Protein AF-A0A7V6GKV4-F1 (afdb_monomer_lite)

pLDDT: mean 87.66, std 9.59, range [34.72, 95.38]

Structure (mmCIF, N/CA/C/O backbone):
data_AF-A0A7V6GKV4-F1
#
_entry.id   AF-A0A7V6GKV4-F1
#
loop_
_atom_site.group_PDB
_atom_site.id
_atom_site.type_symbol
_atom_site.label_atom_id
_atom_site.label_alt_id
_atom_site.label_comp_id
_atom_site.label_asym_id
_atom_site.label_entity_id
_atom_site.label_seq_id
_atom_site.pdbx_PDB_ins_code
_atom_site.Cartn_x
_atom_site.Cartn_y
_atom_site.Cartn_z
_atom_site.occupancy
_atom_site.B_iso_or_equiv
_atom_site.auth_seq_id
_atom_site.auth_comp_id
_atom_site.auth_asym_id
_atom_site.auth_atom_id
_atom_site.pdbx_PDB_model_num
ATOM 1 N N . MET A 1 1 ? 18.211 -7.861 6.402 1.00 34.72 1 MET A N 1
ATOM 2 C CA . MET A 1 1 ? 17.796 -7.816 7.825 1.00 34.72 1 MET A CA 1
ATOM 3 C C . MET A 1 1 ? 16.286 -7.606 7.872 1.00 34.72 1 MET A C 1
ATOM 5 O O . MET A 1 1 ? 15.833 -6.518 7.537 1.00 34.72 1 MET A O 1
ATOM 9 N N . LYS A 1 2 ? 15.493 -8.647 8.175 1.00 40.09 2 LYS A N 1
ATOM 10 C CA . LYS A 1 2 ? 14.032 -8.522 8.335 1.00 40.09 2 LYS A CA 1
ATOM 11 C C . LYS A 1 2 ? 13.781 -7.615 9.540 1.00 40.09 2 LYS A C 1
ATOM 13 O O . LYS A 1 2 ? 14.078 -7.995 10.668 1.00 40.09 2 LYS A O 1
ATOM 18 N N . ASN A 1 3 ? 13.332 -6.390 9.287 1.00 41.97 3 ASN A N 1
ATOM 19 C CA . ASN A 1 3 ? 13.066 -5.401 10.321 1.00 41.97 3 ASN A CA 1
ATOM 20 C C . ASN A 1 3 ? 11.820 -5.871 11.088 1.00 41.97 3 ASN A C 1
ATOM 22 O O . ASN A 1 3 ? 10.698 -5.576 10.691 1.00 41.97 3 ASN A O 1
ATOM 26 N N . ASN A 1 4 ? 12.019 -6.681 12.132 1.00 47.94 4 ASN A N 1
ATOM 27 C CA . ASN A 1 4 ? 10.961 -7.288 12.940 1.00 47.94 4 ASN A CA 1
ATOM 28 C C . ASN A 1 4 ? 10.335 -6.237 13.877 1.00 47.94 4 ASN A C 1
ATOM 30 O O . ASN A 1 4 ? 10.369 -6.354 15.102 1.00 47.94 4 ASN A O 1
ATOM 34 N N . LYS A 1 5 ? 9.823 -5.142 13.301 1.00 61.81 5 LYS A N 1
ATOM 35 C CA . LYS A 1 5 ? 8.949 -4.216 14.016 1.00 61.81 5 LYS A CA 1
ATOM 36 C C . LYS A 1 5 ? 7.669 -4.986 14.300 1.00 61.81 5 LYS A C 1
ATOM 38 O O . LYS A 1 5 ? 6.923 -5.280 13.376 1.00 61.81 5 LYS A O 1
ATOM 43 N N . LYS A 1 6 ? 7.428 -5.309 15.571 1.00 78.88 6 LYS A N 1
ATOM 44 C CA . LYS A 1 6 ? 6.153 -5.880 16.013 1.00 78.88 6 LYS A CA 1
ATOM 45 C C . LYS A 1 6 ? 5.031 -4.921 15.608 1.00 78.88 6 LYS A C 1
ATOM 47 O O . LYS A 1 6 ? 4.935 -3.820 16.150 1.00 78.88 6 LYS A O 1
ATOM 52 N N . ILE A 1 7 ? 4.238 -5.316 14.618 1.00 86.25 7 ILE A N 1
ATOM 53 C CA . ILE A 1 7 ? 3.032 -4.596 14.215 1.00 86.25 7 ILE A CA 1
ATOM 54 C C . ILE A 1 7 ? 1.931 -4.971 15.209 1.00 86.25 7 ILE A C 1
ATOM 56 O O . ILE A 1 7 ? 1.803 -6.132 15.598 1.00 86.25 7 ILE A O 1
ATOM 60 N N . LEU A 1 8 ? 1.182 -3.972 15.676 1.00 90.50 8 LEU A N 1
ATOM 61 C CA . LEU A 1 8 ? 0.040 -4.194 16.558 1.00 90.50 8 LEU A CA 1
ATOM 62 C C . LEU A 1 8 ? -1.039 -4.970 15.781 1.00 90.50 8 LEU A C 1
ATOM 64 O O . LEU A 1 8 ? -1.365 -4.540 14.675 1.00 90.50 8 LEU A O 1
ATOM 68 N N . PRO A 1 9 ? -1.618 -6.058 16.321 1.00 92.44 9 PRO A N 1
ATOM 69 C CA . PRO A 1 9 ? -2.708 -6.75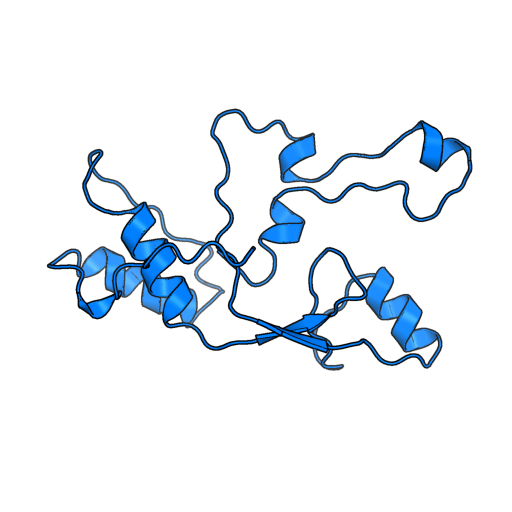4 15.649 1.00 92.44 9 PRO A CA 1
ATOM 70 C C . PRO A 1 9 ? -3.897 -5.819 15.415 1.00 92.44 9 PRO A C 1
ATOM 72 O O . PRO A 1 9 ? -4.266 -5.038 16.293 1.00 92.44 9 PRO A O 1
ATOM 75 N N . PHE A 1 10 ? -4.526 -5.918 14.244 1.00 93.25 10 PHE A N 1
ATOM 76 C CA . PHE A 1 10 ? -5.648 -5.053 13.864 1.00 93.25 10 PHE A CA 1
ATOM 77 C C . PHE A 1 10 ? -6.830 -5.165 14.837 1.00 93.25 10 PHE A C 1
ATOM 79 O O . PHE A 1 10 ? -7.439 -4.164 15.210 1.00 93.25 10 PHE A O 1
ATOM 86 N N . THR A 1 11 ? -7.092 -6.378 15.327 1.00 92.00 11 THR A N 1
ATOM 87 C CA . THR A 1 11 ? -8.129 -6.667 16.327 1.00 92.00 11 THR A CA 1
ATOM 88 C C . THR A 1 11 ? -7.824 -6.085 17.708 1.00 92.00 11 THR A C 1
ATOM 90 O O . THR A 1 11 ? -8.742 -5.885 18.495 1.00 92.00 11 THR A O 1
ATOM 93 N N . SER A 1 12 ? -6.560 -5.770 18.012 1.00 93.00 12 SER A N 1
ATOM 94 C CA . SER A 1 12 ? -6.161 -5.142 19.280 1.00 93.00 12 SER A CA 1
ATOM 95 C C . SER A 1 12 ? -6.356 -3.623 19.294 1.00 93.00 12 SER A C 1
ATOM 97 O O . SER A 1 12 ? -6.134 -2.987 20.324 1.00 93.00 12 SER A O 1
ATOM 99 N N . ILE A 1 13 ? -6.752 -3.013 18.173 1.00 92.62 13 ILE A N 1
ATOM 100 C CA . ILE A 1 13 ? -7.048 -1.581 18.109 1.00 92.62 13 ILE A CA 1
ATOM 101 C C . ILE A 1 13 ? -8.405 -1.341 18.768 1.00 92.62 13 ILE A C 1
ATOM 103 O O . ILE A 1 13 ? -9.435 -1.818 18.297 1.00 92.62 13 ILE A O 1
ATOM 107 N N . ILE A 1 14 ? -8.407 -0.595 19.869 1.00 93.31 14 ILE A N 1
ATOM 108 C CA . ILE A 1 14 ? -9.624 -0.289 20.624 1.00 93.31 14 ILE A CA 1
ATOM 109 C C . ILE A 1 14 ? -10.381 0.857 19.938 1.00 93.31 14 ILE A C 1
ATOM 111 O O . ILE A 1 14 ? -9.798 1.902 19.631 1.00 93.31 14 ILE A O 1
ATOM 115 N N . GLY A 1 15 ? -11.685 0.666 19.722 1.00 92.88 15 GLY A N 1
ATOM 116 C CA . GLY A 1 15 ? -12.558 1.626 19.046 1.00 92.88 15 GLY A CA 1
ATOM 117 C C . GLY A 1 15 ? -12.218 1.807 17.563 1.00 92.88 15 GLY A C 1
ATOM 118 O O . GLY A 1 15 ? -11.690 0.907 16.917 1.00 92.88 15 GLY A O 1
ATOM 119 N N . GLN A 1 16 ? -12.492 3.002 17.027 1.00 93.38 16 GLN A N 1
ATOM 120 C CA . GLN A 1 16 ? -12.285 3.341 15.608 1.00 93.38 16 GLN A CA 1
ATOM 121 C C . GLN A 1 16 ? -13.068 2.437 14.640 1.00 93.38 16 GLN A C 1
ATOM 123 O O . GLN A 1 16 ? -12.582 2.126 13.556 1.00 93.38 16 GLN A O 1
ATOM 128 N N . GLU A 1 17 ? -14.286 2.039 15.014 1.00 95.12 17 GLU A N 1
ATOM 129 C CA . GLU A 1 17 ? -15.096 1.086 14.240 1.00 95.12 17 GLU A CA 1
ATOM 130 C C . GLU A 1 17 ? -15.311 1.541 12.791 1.00 95.12 17 GLU A C 1
ATOM 132 O O . GLU A 1 17 ? -15.033 0.779 11.872 1.00 95.12 17 GLU A O 1
ATOM 137 N N . LEU A 1 18 ? -15.631 2.823 12.573 1.00 95.19 18 LEU A N 1
ATOM 138 C CA . LEU A 1 18 ? -15.773 3.386 11.225 1.00 95.19 18 LEU A CA 1
ATOM 139 C C . LEU A 1 18 ? -14.479 3.295 10.395 1.00 95.19 18 LEU A C 1
ATOM 141 O O . LEU A 1 18 ? -14.526 3.047 9.195 1.00 95.19 18 LEU A O 1
ATOM 145 N N . LEU A 1 19 ? -13.311 3.495 11.020 1.00 94.94 19 LEU A N 1
ATOM 146 C CA . LEU A 1 19 ? -12.030 3.358 10.321 1.00 94.94 19 LEU A CA 1
ATOM 147 C C . LEU A 1 19 ? -11.778 1.899 9.945 1.00 94.94 19 LEU A C 1
ATOM 149 O O . LEU A 1 19 ? -11.363 1.626 8.823 1.00 94.94 19 LEU A O 1
ATOM 153 N N . LYS A 1 20 ? -11.998 0.973 10.884 1.00 94.94 20 LYS A N 1
ATOM 154 C CA . LYS A 1 20 ? -11.789 -0.455 10.639 1.00 94.94 20 LYS A CA 1
ATOM 155 C C . LYS A 1 20 ? -12.694 -0.952 9.519 1.00 94.94 20 LYS A C 1
ATOM 157 O O . LYS A 1 20 ? -12.215 -1.636 8.624 1.00 94.94 20 LYS A O 1
ATOM 162 N N . GLU A 1 21 ? -13.966 -0.572 9.557 1.00 94.94 21 GLU A N 1
ATOM 163 C CA . GLU A 1 21 ? -14.950 -0.919 8.539 1.00 94.94 21 GLU A CA 1
ATOM 164 C C . GLU A 1 21 ? -14.552 -0.364 7.169 1.00 94.94 21 GLU A C 1
ATOM 166 O O . GLU A 1 21 ? -14.461 -1.127 6.215 1.00 94.94 21 GLU A O 1
ATOM 171 N N . ALA A 1 22 ? -14.214 0.927 7.074 1.00 94.94 22 ALA A N 1
ATOM 172 C CA . ALA A 1 22 ? -13.788 1.534 5.811 1.00 94.94 22 ALA A CA 1
ATOM 173 C C . ALA A 1 22 ? -12.552 0.843 5.210 1.00 94.94 22 ALA A C 1
ATOM 175 O O . ALA A 1 22 ? -12.482 0.625 4.002 1.00 94.94 22 ALA A O 1
ATOM 176 N N . LEU A 1 23 ? -11.590 0.475 6.059 1.00 93.62 23 LEU A N 1
ATOM 177 C CA . LEU A 1 23 ? -10.392 -0.259 5.665 1.00 93.62 23 LEU A CA 1
ATOM 178 C C . LEU A 1 23 ? -10.725 -1.673 5.155 1.00 93.62 23 LEU A C 1
ATOM 180 O O . LEU A 1 23 ? -10.253 -2.060 4.088 1.00 93.62 23 LEU A O 1
ATOM 184 N N . ILE A 1 24 ? -11.585 -2.416 5.859 1.00 93.12 24 ILE A N 1
ATOM 185 C CA . ILE A 1 24 ? -12.040 -3.748 5.427 1.00 93.12 24 ILE A CA 1
ATOM 186 C C . ILE A 1 24 ? -12.807 -3.660 4.103 1.00 93.12 24 ILE A C 1
ATOM 188 O O . ILE A 1 24 ? -12.550 -4.447 3.198 1.00 93.12 24 ILE A O 1
ATOM 192 N N . LEU A 1 25 ? -13.717 -2.694 3.962 1.00 93.62 25 LEU A N 1
ATOM 193 C CA . LEU A 1 25 ? -14.491 -2.506 2.736 1.00 93.62 25 LEU A CA 1
ATOM 194 C C . LEU A 1 25 ? -13.583 -2.225 1.536 1.00 93.62 25 LEU A C 1
ATOM 196 O O . LEU A 1 25 ? -13.761 -2.842 0.492 1.00 93.62 25 LEU A O 1
ATOM 200 N N . ASN A 1 26 ? -12.584 -1.354 1.696 1.00 91.94 26 ASN A N 1
ATOM 201 C CA . ASN A 1 26 ? -11.604 -1.062 0.649 1.00 91.94 26 ASN A CA 1
ATOM 202 C C . ASN A 1 26 ? -10.719 -2.277 0.306 1.00 91.94 26 ASN A C 1
ATOM 204 O O . ASN A 1 26 ? -10.341 -2.451 -0.848 1.00 91.94 26 ASN A O 1
ATOM 208 N N . ALA A 1 27 ? -10.431 -3.146 1.279 1.00 89.50 27 ALA A N 1
ATOM 209 C CA . ALA A 1 27 ? -9.715 -4.394 1.026 1.00 89.50 27 ALA A CA 1
ATOM 210 C C . ALA A 1 27 ? -10.555 -5.424 0.246 1.00 89.50 27 ALA A C 1
ATOM 212 O O . ALA A 1 27 ? -10.000 -6.197 -0.529 1.00 89.50 27 ALA A O 1
ATOM 213 N N . VAL A 1 28 ? -11.878 -5.440 0.447 1.00 90.94 28 VAL A N 1
ATOM 214 C CA . VAL A 1 28 ? -12.809 -6.355 -0.241 1.00 90.94 28 VAL A CA 1
ATOM 215 C C . VAL A 1 28 ? -13.185 -5.845 -1.630 1.00 90.94 28 VAL A C 1
ATOM 217 O O . VAL A 1 28 ? -13.287 -6.634 -2.566 1.00 90.94 28 VAL A O 1
ATOM 220 N N . ASN A 1 29 ? -13.409 -4.539 -1.772 1.00 89.94 29 ASN A N 1
ATOM 221 C CA . ASN A 1 29 ? -13.819 -3.919 -3.022 1.00 89.94 29 ASN A CA 1
ATOM 222 C C . ASN A 1 29 ? -12.845 -2.798 -3.408 1.00 89.94 29 ASN A C 1
ATOM 224 O O . ASN A 1 29 ? -12.910 -1.692 -2.868 1.00 89.94 29 ASN A O 1
ATOM 228 N N . GLN A 1 30 ? -11.981 -3.084 -4.385 1.00 82.38 30 GLN A N 1
ATOM 229 C CA . GLN A 1 30 ? -10.984 -2.132 -4.876 1.00 82.38 30 GLN A CA 1
ATOM 230 C C . GLN A 1 30 ? -11.573 -1.007 -5.745 1.00 82.38 30 GLN A C 1
ATOM 232 O O . GLN A 1 30 ? -10.900 0.004 -5.940 1.00 82.38 30 GLN A O 1
ATOM 237 N N . ASP A 1 31 ? -12.835 -1.109 -6.185 1.00 88.44 31 ASP A N 1
ATOM 238 C CA . ASP A 1 31 ? -13.531 -0.008 -6.871 1.00 88.44 31 ASP A CA 1
ATOM 239 C C . ASP A 1 31 ? -13.836 1.155 -5.911 1.00 88.44 31 ASP A C 1
ATOM 241 O O . ASP A 1 31 ? -14.066 2.292 -6.333 1.00 88.44 31 ASP A O 1
ATOM 245 N N . LEU A 1 32 ? -13.799 0.902 -4.596 1.00 86.75 32 LEU A N 1
ATOM 246 C CA . LEU A 1 32 ? -13.823 1.938 -3.570 1.00 86.75 32 LEU A CA 1
ATOM 247 C C . LEU A 1 32 ? -12.462 2.648 -3.561 1.00 86.75 32 LEU A C 1
ATOM 249 O O . LEU A 1 32 ? -11.632 2.373 -2.707 1.00 86.75 32 LEU A O 1
ATOM 253 N N . MET A 1 33 ? -12.237 3.553 -4.515 1.00 79.12 33 MET A N 1
ATOM 254 C CA . MET A 1 33 ? -10.961 4.201 -4.885 1.00 79.12 33 MET A CA 1
ATOM 255 C C . MET A 1 33 ? -10.014 4.650 -3.746 1.00 79.12 33 MET A C 1
ATOM 257 O O . MET A 1 33 ? -8.822 4.829 -3.986 1.00 79.12 33 MET A O 1
ATOM 261 N N . GLY A 1 34 ? -10.497 4.880 -2.521 1.00 90.00 34 GLY A N 1
ATOM 262 C CA . GLY A 1 34 ? -9.636 5.146 -1.369 1.00 90.00 34 GLY A CA 1
ATOM 263 C C . GLY A 1 34 ? -10.386 5.572 -0.108 1.00 90.00 34 GLY A C 1
ATOM 264 O O . GLY A 1 34 ? -11.587 5.836 -0.126 1.00 90.00 34 GLY A O 1
ATOM 265 N N . VAL A 1 35 ? -9.651 5.672 1.004 1.00 93.25 35 VAL A N 1
ATOM 266 C CA . VAL A 1 35 ? -10.188 6.054 2.320 1.00 93.25 35 VAL A CA 1
ATOM 267 C C . VAL A 1 35 ? -9.490 7.313 2.833 1.00 93.25 35 VAL A C 1
ATOM 269 O O . VAL A 1 35 ? -8.272 7.341 3.008 1.00 93.25 35 VAL A O 1
ATOM 272 N N . ILE A 1 36 ? -10.266 8.355 3.146 1.00 93.94 36 ILE A N 1
ATOM 273 C CA . ILE A 1 36 ? -9.751 9.584 3.767 1.00 93.94 36 ILE A CA 1
ATOM 274 C C . ILE A 1 36 ? -9.919 9.498 5.284 1.00 93.94 36 ILE A C 1
ATOM 276 O O . ILE A 1 36 ? -11.031 9.520 5.808 1.00 93.94 36 ILE A O 1
ATOM 280 N N . ILE A 1 37 ? -8.798 9.462 6.010 1.00 94.06 37 ILE A N 1
ATOM 281 C CA . ILE A 1 37 ? -8.795 9.308 7.470 1.00 94.06 37 ILE A CA 1
ATOM 282 C C . ILE A 1 37 ? -8.468 10.639 8.161 1.00 94.06 37 ILE A C 1
ATOM 284 O O . ILE A 1 37 ? -7.304 11.030 8.319 1.00 94.06 37 ILE A O 1
ATOM 288 N N . LYS A 1 38 ? -9.500 11.326 8.660 1.00 93.19 38 LYS A N 1
ATOM 289 C CA . LYS A 1 38 ? -9.351 12.544 9.473 1.00 93.19 38 LYS A CA 1
ATOM 290 C C . LYS A 1 38 ? -9.196 12.200 10.958 1.00 93.19 38 LYS A C 1
ATOM 292 O O . LYS A 1 38 ? -9.844 11.303 11.474 1.00 93.19 38 LYS A O 1
ATOM 297 N N . GLY A 1 39 ? -8.332 12.929 11.667 1.00 90.25 39 GLY A N 1
ATOM 298 C CA . GLY A 1 39 ? -8.164 12.773 13.118 1.00 90.25 39 GLY A CA 1
ATOM 299 C C . GLY A 1 39 ? -6.936 13.500 13.657 1.00 90.25 39 GLY A C 1
ATOM 300 O O . GLY A 1 39 ? -6.086 13.933 12.878 1.00 90.25 39 GLY A O 1
ATOM 301 N N . GLN A 1 40 ? -6.812 13.606 14.977 1.00 92.44 40 GLN A N 1
ATOM 302 C CA . GLN A 1 40 ? -5.651 14.234 15.617 1.00 92.44 40 GLN A CA 1
ATOM 303 C C . GLN A 1 40 ? -4.394 13.354 15.513 1.00 92.44 40 GLN A C 1
ATOM 305 O O . GLN A 1 40 ? -4.472 12.152 15.235 1.00 92.44 40 GLN A O 1
ATOM 310 N N . ARG A 1 41 ? -3.212 13.938 15.729 1.00 90.56 41 ARG A N 1
ATOM 311 C CA . ARG A 1 41 ? -1.968 13.162 15.851 1.00 90.56 41 ARG A CA 1
ATOM 312 C C . ARG A 1 41 ? -2.073 12.228 17.063 1.00 90.56 41 ARG A C 1
ATOM 314 O O . ARG A 1 41 ? -2.650 12.595 18.074 1.00 90.56 41 ARG A O 1
ATOM 321 N N . GLY A 1 42 ? -1.529 11.017 16.950 1.00 88.75 42 GLY A N 1
ATOM 322 C CA . GLY A 1 42 ? -1.554 10.030 18.040 1.00 88.75 42 GLY A CA 1
ATOM 323 C C . GLY A 1 42 ? -2.793 9.128 18.077 1.00 88.75 42 GLY A C 1
ATOM 324 O O . GLY A 1 42 ? -2.823 8.188 18.855 1.00 88.75 42 GLY A O 1
ATOM 325 N N . THR A 1 43 ? -3.765 9.312 17.180 1.00 89.94 43 THR A N 1
ATOM 326 C CA . THR A 1 43 ? -4.981 8.470 17.083 1.00 89.94 43 THR A CA 1
ATOM 327 C C . THR A 1 43 ? -4.762 7.117 16.386 1.00 89.94 43 THR A C 1
ATOM 329 O O . THR A 1 43 ? -5.705 6.496 15.921 1.00 89.94 43 THR A O 1
ATOM 332 N N . ALA A 1 44 ? -3.519 6.645 16.266 1.00 91.19 44 ALA A N 1
ATOM 333 C CA . ALA A 1 44 ? -3.177 5.355 15.651 1.00 91.19 44 ALA A CA 1
ATOM 334 C C . ALA A 1 44 ? -3.622 5.138 14.179 1.00 91.19 44 ALA A C 1
ATOM 336 O O . ALA A 1 44 ? -3.537 4.020 13.686 1.00 91.19 44 ALA A O 1
ATOM 337 N N . LYS A 1 45 ? -3.978 6.189 13.422 1.00 93.31 45 LYS A N 1
ATOM 338 C CA . LYS A 1 45 ? -4.404 6.096 12.002 1.00 93.31 45 LYS A CA 1
ATOM 339 C C . LYS A 1 45 ? -3.464 5.264 11.118 1.00 93.31 45 LYS A C 1
ATOM 341 O O . LYS A 1 45 ? -3.867 4.266 10.536 1.00 93.31 45 LYS A O 1
ATOM 346 N N . SER A 1 46 ? -2.178 5.618 11.069 1.00 91.75 46 SER A N 1
ATOM 347 C CA . SER A 1 46 ? -1.188 4.862 10.281 1.00 91.75 46 SER A CA 1
ATOM 348 C C . SER A 1 46 ? -0.840 3.499 10.891 1.00 91.75 46 SER A C 1
ATOM 350 O O . SER A 1 46 ? -0.267 2.657 10.206 1.00 91.75 46 SER A O 1
ATOM 352 N N . VAL A 1 47 ? -1.135 3.285 12.178 1.00 93.06 47 VAL A N 1
ATOM 353 C CA . VAL A 1 47 ? -0.967 1.978 12.827 1.00 93.06 47 VAL A CA 1
ATOM 354 C C . VAL A 1 47 ? -2.077 1.038 12.366 1.00 93.06 47 VAL A C 1
ATOM 356 O O . VAL A 1 47 ? -1.764 -0.087 12.005 1.00 93.06 47 VAL A O 1
ATOM 359 N N . ALA A 1 48 ? -3.325 1.513 12.282 1.00 94.06 48 ALA A N 1
ATOM 360 C CA . ALA A 1 48 ? -4.459 0.739 11.777 1.00 94.06 48 ALA A CA 1
ATOM 361 C C . ALA A 1 48 ? -4.246 0.252 10.341 1.00 94.06 48 ALA A C 1
ATOM 363 O O . ALA A 1 48 ? -4.430 -0.929 10.070 1.00 94.06 48 ALA A O 1
ATOM 364 N N . VAL A 1 49 ? -3.761 1.125 9.452 1.00 93.56 49 VAL A N 1
ATOM 365 C CA . VAL A 1 49 ? -3.441 0.753 8.063 1.00 93.56 49 VAL A CA 1
ATOM 366 C C . VAL A 1 49 ? -2.379 -0.353 8.006 1.00 93.56 49 VAL A C 1
ATOM 368 O O . VAL A 1 49 ? -2.559 -1.362 7.333 1.00 93.56 49 VAL A O 1
ATOM 371 N N . ARG A 1 50 ? -1.282 -0.207 8.764 1.00 92.56 50 ARG A N 1
ATOM 372 C CA . ARG A 1 50 ? -0.216 -1.226 8.814 1.00 92.56 50 ARG A CA 1
ATOM 373 C C . ARG A 1 50 ? -0.681 -2.533 9.450 1.00 92.56 50 ARG A C 1
ATOM 375 O O . ARG A 1 50 ? -0.249 -3.594 9.027 1.00 92.56 50 ARG A O 1
ATOM 382 N N . ALA A 1 51 ? -1.551 -2.453 10.450 1.00 93.25 51 ALA A N 1
ATOM 383 C CA . ALA A 1 51 ? -2.137 -3.615 11.097 1.00 93.25 51 ALA A CA 1
ATOM 384 C C . ALA A 1 51 ? -3.088 -4.374 10.160 1.00 93.25 51 ALA A C 1
ATOM 386 O O . ALA A 1 51 ? -3.075 -5.600 10.158 1.00 93.25 51 ALA A O 1
ATOM 387 N N . MET A 1 52 ? -3.872 -3.664 9.338 1.00 91.56 52 MET A N 1
ATOM 388 C CA . MET A 1 52 ? -4.717 -4.288 8.315 1.00 91.56 52 MET A CA 1
ATOM 389 C C . MET A 1 52 ? -3.869 -5.026 7.278 1.00 91.56 52 MET A C 1
ATOM 391 O O . MET A 1 52 ? -4.193 -6.153 6.920 1.00 91.56 52 MET A O 1
ATOM 395 N N . ALA A 1 53 ? -2.761 -4.427 6.836 1.00 91.25 53 ALA A N 1
ATOM 396 C CA . ALA A 1 53 ? -1.869 -5.054 5.863 1.00 91.25 53 ALA A CA 1
ATOM 397 C C . ALA A 1 53 ? -1.326 -6.414 6.331 1.00 91.25 53 ALA A C 1
ATOM 399 O O . ALA A 1 53 ? -1.085 -7.299 5.517 1.00 91.25 53 ALA A O 1
ATOM 400 N N . GLU A 1 54 ? -1.172 -6.603 7.644 1.00 90.00 54 GLU A N 1
ATOM 401 C CA . GLU A 1 54 ? -0.746 -7.877 8.225 1.00 90.00 54 GLU A CA 1
ATOM 402 C C . GLU A 1 54 ? -1.836 -8.956 8.227 1.00 90.00 54 GLU A C 1
ATOM 404 O O . GLU A 1 54 ? -1.486 -10.136 8.310 1.00 90.00 54 GLU A O 1
ATOM 409 N N . LEU A 1 55 ? -3.118 -8.574 8.153 1.00 89.31 55 LEU A N 1
ATOM 410 C CA . LEU A 1 55 ? -4.244 -9.507 8.040 1.00 89.31 55 LEU A CA 1
ATOM 411 C C . LEU A 1 55 ? -4.414 -10.057 6.625 1.00 89.31 55 LEU A C 1
ATOM 413 O O . LEU A 1 55 ? -4.994 -11.128 6.460 1.00 89.31 55 LEU A O 1
ATOM 417 N N . LEU A 1 56 ? -3.959 -9.310 5.620 1.00 89.88 56 LEU A N 1
ATOM 418 C CA . LEU A 1 56 ? -4.096 -9.710 4.229 1.00 89.88 56 LEU A CA 1
ATOM 419 C C . LEU A 1 56 ? -3.193 -10.914 3.918 1.00 89.88 56 LEU A C 1
ATOM 421 O O . LEU A 1 56 ? -2.115 -11.051 4.515 1.00 89.88 56 LEU A O 1
ATOM 425 N N . PRO A 1 57 ? -3.642 -11.811 3.022 1.00 90.19 57 PRO A N 1
ATOM 426 C CA . PRO A 1 57 ? -2.888 -13.000 2.667 1.00 90.19 57 PRO A CA 1
ATOM 427 C C . PRO A 1 57 ? -1.556 -12.638 2.003 1.00 90.19 57 PRO A C 1
ATOM 429 O O . PRO A 1 57 ? -1.339 -11.528 1.511 1.00 90.19 57 PRO A O 1
ATOM 432 N N . GLU A 1 58 ? -0.640 -13.602 2.005 1.00 91.44 58 GLU A N 1
ATOM 433 C CA . GLU A 1 58 ? 0.530 -13.514 1.141 1.00 91.44 58 GLU A CA 1
ATOM 434 C C . GLU A 1 58 ? 0.100 -13.734 -0.306 1.00 91.44 58 GLU A C 1
ATOM 436 O O . GLU A 1 58 ? -0.632 -14.677 -0.606 1.00 91.44 58 GLU A O 1
ATOM 441 N N . GLU A 1 59 ? 0.588 -12.870 -1.186 1.00 89.69 59 GLU A N 1
ATOM 442 C CA . GLU A 1 59 ? 0.306 -12.898 -2.617 1.00 89.69 59 GLU A CA 1
ATOM 443 C C . GLU A 1 59 ? 1.574 -13.291 -3.378 1.00 89.69 59 GLU A C 1
ATOM 445 O O . GLU A 1 59 ? 2.697 -13.101 -2.892 1.00 89.69 59 GLU A O 1
ATOM 450 N N . ASP A 1 60 ? 1.396 -13.820 -4.585 1.00 91.25 60 ASP A N 1
ATOM 451 C CA . ASP A 1 60 ? 2.495 -14.100 -5.502 1.00 91.25 60 ASP A CA 1
ATOM 452 C C . ASP A 1 60 ? 2.902 -12.822 -6.253 1.00 91.25 60 ASP A C 1
ATOM 454 O O . ASP A 1 60 ? 2.078 -12.129 -6.864 1.00 91.25 60 ASP A O 1
ATOM 458 N N . PHE A 1 61 ? 4.197 -12.506 -6.211 1.00 91.31 61 PHE A N 1
ATOM 459 C CA . PHE A 1 61 ? 4.795 -11.371 -6.913 1.00 91.31 61 PHE A CA 1
ATOM 460 C C . PHE A 1 61 ? 5.918 -11.846 -7.832 1.00 91.31 61 PHE A C 1
ATOM 462 O O . PHE A 1 61 ? 6.773 -12.631 -7.424 1.00 91.31 61 PHE A O 1
ATOM 469 N N . SER A 1 62 ? 5.961 -11.313 -9.052 1.00 90.88 62 SER A N 1
ATOM 470 C CA . SER A 1 62 ? 7.084 -11.513 -9.968 1.00 90.88 62 SER A CA 1
ATOM 471 C C . SER A 1 62 ? 8.343 -10.800 -9.459 1.00 90.88 62 SER A C 1
ATOM 473 O O . SER A 1 62 ? 8.304 -9.610 -9.131 1.00 90.88 62 SER A O 1
ATOM 475 N N . ILE A 1 63 ? 9.465 -11.522 -9.408 1.00 88.88 63 ILE A N 1
ATOM 476 C CA . ILE A 1 63 ? 10.796 -10.978 -9.072 1.00 88.88 63 ILE A CA 1
ATOM 477 C C . ILE A 1 63 ? 11.423 -10.289 -10.296 1.00 88.88 63 ILE A C 1
ATOM 479 O O . ILE A 1 63 ? 12.310 -9.450 -10.162 1.00 88.88 63 ILE A O 1
ATOM 483 N N . ASP A 1 64 ? 10.941 -10.625 -11.491 1.00 87.38 64 ASP A N 1
ATOM 484 C CA . ASP A 1 64 ? 11.520 -10.193 -12.763 1.00 87.38 64 ASP A CA 1
ATOM 485 C C . ASP A 1 64 ? 11.046 -8.790 -13.191 1.00 87.38 64 ASP A C 1
ATOM 487 O O . ASP A 1 64 ? 11.473 -8.280 -14.222 1.00 87.38 64 ASP A O 1
ATOM 491 N N . CYS A 1 65 ? 10.186 -8.135 -12.400 1.00 88.38 65 CYS A N 1
ATOM 492 C CA . CYS A 1 65 ? 9.737 -6.768 -12.659 1.00 88.38 65 CYS A CA 1
ATOM 493 C C . CYS A 1 65 ? 9.759 -5.897 -11.390 1.00 88.38 65 CYS A C 1
ATOM 495 O O . CYS A 1 65 ? 9.485 -6.376 -10.285 1.00 88.38 65 CYS A O 1
ATOM 497 N N . PRO A 1 66 ? 10.009 -4.583 -11.522 1.00 87.44 66 PRO A N 1
ATOM 498 C CA . PRO A 1 66 ? 10.062 -3.681 -10.373 1.00 87.44 66 PRO A CA 1
ATOM 499 C C . PRO A 1 66 ? 8.694 -3.448 -9.713 1.00 87.44 66 PRO A C 1
ATOM 501 O O . PRO A 1 66 ? 8.634 -3.083 -8.538 1.00 87.44 66 PRO A O 1
ATOM 504 N N . TYR A 1 67 ? 7.605 -3.667 -10.453 1.00 89.69 67 TYR A N 1
ATOM 505 C CA . TYR A 1 67 ? 6.229 -3.445 -10.000 1.00 89.69 67 TYR A CA 1
ATOM 506 C C . TYR A 1 67 ? 5.670 -4.610 -9.175 1.00 89.69 67 TYR A C 1
ATOM 508 O O . TYR A 1 67 ? 4.652 -4.455 -8.507 1.00 89.69 67 TYR A O 1
ATOM 516 N N . GLY A 1 68 ? 6.289 -5.795 -9.242 1.00 88.81 68 GLY A N 1
ATOM 517 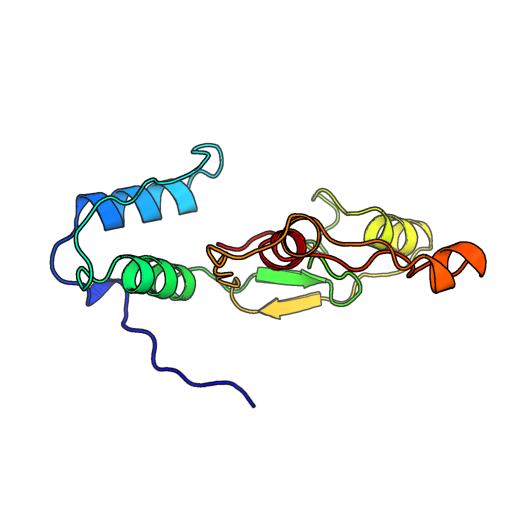C CA . GLY A 1 68 ? 5.745 -7.008 -8.633 1.00 88.81 68 GLY A CA 1
ATOM 518 C C . GLY A 1 68 ? 4.377 -7.408 -9.202 1.00 88.81 68 GLY A C 1
ATOM 519 O O . GLY A 1 68 ? 3.424 -7.601 -8.451 1.00 88.81 68 GLY A O 1
ATOM 520 N N . CYS A 1 69 ? 4.250 -7.509 -10.527 1.00 89.94 69 CYS A N 1
ATOM 521 C CA . CYS A 1 69 ? 3.041 -8.042 -11.164 1.00 89.94 69 CYS A CA 1
ATOM 522 C C . CYS A 1 69 ? 2.717 -9.458 -10.656 1.00 89.94 69 CYS A C 1
ATOM 524 O O . CYS A 1 69 ? 3.622 -10.188 -10.237 1.00 89.94 69 CYS A O 1
ATOM 526 N N . ASN A 1 70 ? 1.440 -9.847 -10.710 1.00 89.25 70 ASN A N 1
ATOM 527 C CA . ASN A 1 70 ? 1.062 -11.241 -10.485 1.00 89.25 70 ASN A CA 1
ATOM 528 C C . ASN A 1 70 ? 1.681 -12.101 -11.605 1.00 89.25 70 ASN A C 1
ATOM 530 O O . ASN A 1 70 ? 1.554 -11.717 -12.764 1.00 89.25 70 ASN A O 1
ATOM 534 N N . PRO A 1 71 ? 2.378 -13.205 -11.294 1.00 85.81 71 PRO A N 1
ATOM 535 C CA . PRO A 1 71 ? 2.881 -14.141 -12.301 1.00 85.81 71 PRO A CA 1
ATOM 536 C C . PRO A 1 71 ? 1.786 -14.987 -12.988 1.00 85.81 71 PRO A C 1
ATOM 538 O O . PRO A 1 71 ? 2.097 -15.741 -13.912 1.00 85.81 71 PRO A O 1
ATOM 541 N N . GLU A 1 72 ? 0.529 -14.920 -12.538 1.00 84.00 72 GLU A N 1
ATOM 542 C CA . GLU A 1 72 ? -0.605 -15.605 -13.165 1.00 84.00 72 GLU A CA 1
ATOM 543 C C . GLU A 1 72 ? -1.005 -14.982 -14.509 1.00 84.00 72 GLU A C 1
ATOM 545 O O . GLU A 1 72 ? -1.235 -13.780 -14.615 1.00 84.00 72 GLU A O 1
ATOM 550 N N . LYS A 1 73 ? -1.176 -15.832 -15.530 1.00 69.62 73 LYS A N 1
ATOM 551 C CA . LYS A 1 73 ? -1.412 -15.428 -16.929 1.00 69.62 73 LYS A CA 1
ATOM 552 C C . LYS A 1 73 ? -2.674 -14.592 -17.165 1.00 69.62 73 LYS A C 1
ATOM 554 O O . LYS A 1 73 ? -2.676 -13.792 -18.094 1.00 69.62 73 LYS A O 1
ATOM 559 N N . ASP A 1 74 ? -3.706 -14.759 -16.342 1.00 75.31 74 ASP A N 1
ATOM 560 C CA . ASP A 1 74 ? -5.014 -14.115 -16.539 1.00 75.31 74 ASP A CA 1
ATOM 561 C C . ASP A 1 74 ? -5.074 -12.677 -15.997 1.00 75.31 74 ASP A C 1
ATOM 563 O O . ASP A 1 74 ? -6.107 -12.013 -16.082 1.00 75.31 74 ASP A O 1
ATOM 567 N N . GLN A 1 75 ? -3.969 -12.176 -15.437 1.00 78.12 75 GLN A N 1
ATOM 568 C CA . GLN A 1 75 ? -3.884 -10.821 -14.906 1.00 78.12 75 GLN A CA 1
ATOM 569 C C . GLN A 1 75 ? -3.187 -9.853 -15.873 1.00 78.12 75 GLN A C 1
ATOM 571 O O . GLN A 1 75 ? -2.384 -10.260 -16.717 1.00 78.12 75 GLN A O 1
ATOM 576 N N . PRO A 1 76 ? -3.467 -8.542 -15.770 1.00 79.56 76 PRO A N 1
ATOM 577 C CA . PRO A 1 76 ? -2.730 -7.536 -16.522 1.00 79.56 76 PRO A CA 1
ATOM 578 C C . PRO A 1 76 ? -1.248 -7.527 -16.113 1.00 79.56 76 PRO A C 1
ATOM 580 O O . PRO A 1 76 ? -0.899 -7.361 -14.942 1.00 79.56 76 PRO A O 1
ATOM 583 N N . HIS A 1 77 ? -0.370 -7.676 -17.104 1.00 85.56 77 HIS A N 1
ATOM 584 C CA . HIS A 1 77 ? 1.083 -7.655 -16.945 1.00 85.56 77 HIS A CA 1
ATOM 585 C C . HIS A 1 77 ? 1.659 -6.338 -17.469 1.00 85.56 77 HIS A C 1
ATOM 587 O O . HIS A 1 77 ? 1.134 -5.759 -18.417 1.00 85.56 77 HIS A O 1
ATOM 593 N N . CYS A 1 78 ? 2.758 -5.868 -16.876 1.00 87.31 78 CYS A N 1
ATOM 594 C CA . CYS A 1 78 ? 3.525 -4.766 -17.454 1.00 87.31 78 CYS A CA 1
ATOM 595 C C . CYS A 1 78 ? 4.310 -5.230 -18.690 1.00 87.31 78 CYS A C 1
ATOM 597 O O . CYS A 1 78 ? 4.542 -6.427 -18.865 1.00 87.31 78 CYS A O 1
ATOM 599 N N . ASN A 1 79 ? 4.805 -4.276 -19.481 1.00 86.25 79 ASN A N 1
ATOM 600 C CA . ASN A 1 79 ? 5.573 -4.549 -20.701 1.00 86.25 79 ASN A CA 1
ATOM 601 C C . ASN A 1 79 ? 6.765 -5.495 -20.450 1.00 86.25 79 ASN A C 1
ATOM 603 O O . ASN A 1 79 ? 6.967 -6.431 -21.209 1.00 86.25 79 ASN A O 1
ATOM 607 N N . ILE A 1 80 ? 7.482 -5.334 -19.329 1.00 87.31 80 ILE A N 1
ATOM 608 C CA . ILE A 1 80 ? 8.622 -6.198 -18.954 1.00 87.31 80 ILE A CA 1
ATOM 609 C C . ILE A 1 80 ? 8.179 -7.658 -18.775 1.00 87.31 80 ILE A C 1
ATOM 611 O O . ILE A 1 80 ? 8.825 -8.586 -19.255 1.00 87.31 80 ILE A O 1
ATOM 615 N N . CYS A 1 81 ? 7.067 -7.879 -18.072 1.00 87.12 81 CYS A N 1
ATOM 616 C CA . CYS A 1 81 ? 6.542 -9.224 -17.860 1.00 87.12 81 CYS A CA 1
ATOM 617 C C . CYS A 1 81 ? 5.982 -9.825 -19.154 1.00 87.12 81 CYS A C 1
ATOM 619 O O . CYS A 1 81 ? 6.132 -11.025 -19.367 1.00 87.12 81 CYS A O 1
ATOM 621 N N . GLN A 1 82 ? 5.353 -9.006 -20.002 1.00 86.62 82 GLN A N 1
ATOM 622 C CA . GLN A 1 82 ? 4.843 -9.441 -21.303 1.00 86.62 82 GLN A CA 1
ATOM 623 C C . GLN A 1 82 ? 5.979 -9.893 -22.220 1.00 86.62 82 GLN A C 1
ATOM 625 O O . GLN A 1 82 ? 5.917 -11.006 -22.724 1.00 86.62 82 GLN A O 1
ATOM 630 N N . GLU A 1 83 ? 7.063 -9.122 -22.331 1.00 86.62 83 GLU A N 1
ATOM 631 C CA . GLU A 1 83 ? 8.236 -9.494 -23.134 1.00 86.62 83 GLU A CA 1
ATOM 632 C C . GLU A 1 83 ? 8.827 -10.854 -22.720 1.00 86.62 83 GLU A C 1
ATOM 634 O O . GLU A 1 83 ? 9.191 -11.671 -23.569 1.00 86.62 83 GLU A O 1
ATOM 639 N N . ILE A 1 84 ? 8.879 -11.141 -21.414 1.00 86.06 84 ILE A N 1
ATOM 640 C CA . ILE A 1 84 ? 9.366 -12.429 -20.897 1.00 86.06 84 ILE A CA 1
ATOM 641 C C . ILE A 1 84 ? 8.412 -13.575 -21.265 1.00 86.06 84 ILE A C 1
ATOM 643 O O . ILE A 1 84 ? 8.869 -14.658 -21.640 1.00 86.06 84 ILE A O 1
ATOM 647 N N . LEU A 1 85 ? 7.100 -13.358 -21.142 1.00 85.56 85 LEU A N 1
ATOM 648 C CA . LEU A 1 85 ? 6.081 -14.362 -21.457 1.00 85.56 85 LEU A CA 1
ATOM 649 C C . LEU A 1 85 ? 6.003 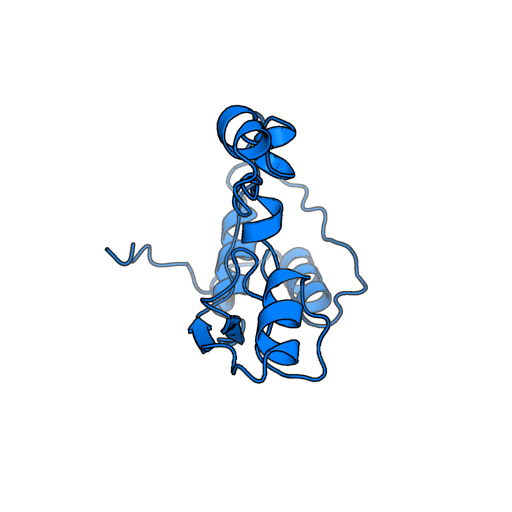-14.642 -22.966 1.00 85.56 85 LEU A C 1
ATOM 651 O O . LEU A 1 85 ? 5.915 -15.807 -23.359 1.00 85.56 85 LEU A O 1
ATOM 655 N N . ASP A 1 86 ? 6.101 -13.603 -23.795 1.00 84.56 86 ASP A N 1
ATOM 656 C CA . ASP A 1 86 ? 6.112 -13.692 -25.259 1.00 84.56 86 ASP A CA 1
ATOM 657 C C . ASP A 1 86 ? 7.374 -14.401 -25.766 1.00 84.56 86 ASP A C 1
ATOM 659 O O . ASP A 1 86 ? 7.319 -15.187 -26.713 1.00 84.56 86 ASP A O 1
ATOM 663 N N . GLY A 1 87 ? 8.503 -14.221 -25.073 1.00 82.69 87 GLY A N 1
ATOM 664 C CA . GLY A 1 87 ? 9.734 -14.988 -25.283 1.00 82.69 87 GLY A CA 1
ATOM 665 C C . GLY A 1 87 ? 9.660 -16.461 -24.848 1.00 82.69 87 GLY A C 1
ATOM 666 O O . GLY A 1 87 ? 10.669 -17.164 -24.908 1.00 82.69 87 GLY A O 1
ATOM 667 N N . GLY A 1 88 ? 8.502 -16.945 -24.382 1.00 79.31 88 GLY A N 1
ATOM 668 C CA . GLY A 1 88 ? 8.309 -18.313 -23.887 1.00 79.31 88 GLY A CA 1
ATOM 669 C C . GLY A 1 88 ? 8.890 -18.567 -22.490 1.00 79.31 88 GLY A C 1
ATOM 670 O O . GLY A 1 88 ? 8.926 -19.713 -22.030 1.00 79.31 88 GLY A O 1
ATOM 671 N N . GLY A 1 89 ? 9.346 -17.515 -21.806 1.00 79.56 89 GLY A N 1
ATOM 672 C CA . GLY A 1 89 ? 9.836 -17.568 -20.435 1.00 79.56 89 GLY A CA 1
ATOM 673 C C . GLY A 1 89 ? 8.706 -17.728 -19.415 1.00 79.56 89 GLY A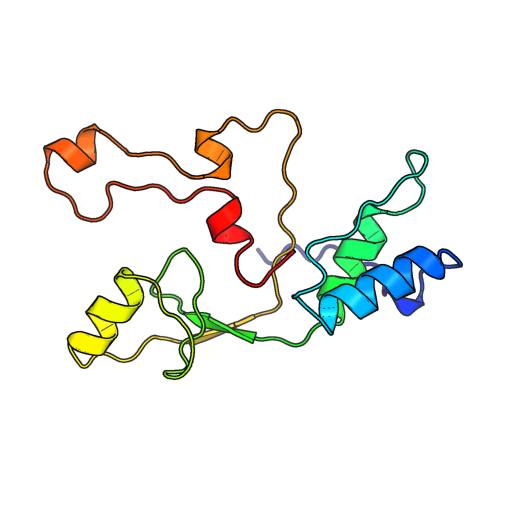 C 1
ATOM 674 O O . GLY A 1 89 ? 7.539 -17.444 -19.677 1.00 79.56 89 GLY A O 1
ATOM 675 N N . LYS A 1 90 ? 9.052 -18.191 -18.210 1.00 83.19 90 LYS A N 1
ATOM 676 C CA . LYS A 1 90 ? 8.146 -18.196 -17.051 1.00 83.19 90 LYS A CA 1
ATOM 677 C C . LYS A 1 90 ? 8.615 -17.157 -16.044 1.00 83.19 90 LYS A C 1
ATOM 679 O O . LYS A 1 90 ? 9.801 -17.120 -15.725 1.00 83.19 90 LYS A O 1
ATOM 684 N N . LEU A 1 91 ? 7.677 -16.375 -15.515 1.00 85.62 91 LEU A N 1
ATOM 685 C CA . LEU A 1 91 ? 7.947 -15.419 -14.446 1.00 85.62 91 LEU A CA 1
ATOM 686 C C . LEU A 1 91 ? 8.259 -16.164 -13.149 1.00 85.62 91 LEU A C 1
ATOM 688 O O . LEU A 1 91 ? 7.533 -17.077 -12.746 1.00 85.62 91 LEU A O 1
ATOM 692 N N . ARG A 1 92 ? 9.342 -15.771 -12.483 1.00 89.31 92 ARG A N 1
ATOM 693 C CA . ARG A 1 92 ? 9.693 -16.301 -11.168 1.00 89.31 92 ARG A CA 1
ATOM 694 C C . ARG A 1 92 ? 8.857 -15.599 -10.111 1.00 89.31 92 ARG A C 1
ATOM 696 O O . ARG A 1 92 ? 8.889 -14.376 -9.993 1.00 89.31 92 ARG A O 1
ATOM 703 N N . ALA A 1 93 ? 8.140 -16.399 -9.332 1.00 90.44 93 ALA A N 1
ATOM 704 C CA . ALA A 1 93 ? 7.247 -15.937 -8.284 1.00 90.44 93 ALA A CA 1
ATOM 705 C C . ALA A 1 93 ? 7.903 -16.031 -6.902 1.00 90.44 93 ALA A C 1
ATOM 707 O O . ALA A 1 93 ? 8.568 -17.019 -6.586 1.00 90.44 93 ALA A O 1
ATOM 708 N N . GLU A 1 94 ? 7.658 -15.032 -6.061 1.00 92.31 94 GLU A N 1
ATOM 709 C CA . GLU A 1 94 ? 7.900 -15.091 -4.622 1.00 92.31 94 GLU A CA 1
ATOM 710 C C . GLU A 1 94 ? 6.605 -14.763 -3.874 1.00 92.31 94 GLU A C 1
ATOM 712 O O . GLU A 1 94 ? 5.966 -13.742 -4.151 1.00 92.31 94 GLU A O 1
ATOM 717 N N . LYS A 1 95 ? 6.261 -15.592 -2.880 1.00 91.81 95 LYS A N 1
ATOM 718 C CA . LYS A 1 95 ? 5.194 -15.286 -1.924 1.00 91.81 95 LYS A CA 1
ATOM 719 C C . LYS A 1 95 ? 5.684 -14.304 -0.882 1.00 91.81 95 LYS A C 1
ATOM 721 O O . LYS A 1 95 ? 6.669 -14.553 -0.185 1.00 91.81 95 LYS A O 1
ATOM 726 N N . ARG A 1 96 ? 4.979 -13.186 -0.760 1.00 90.81 96 ARG A N 1
ATOM 727 C CA . ARG A 1 96 ? 5.245 -12.192 0.282 1.00 90.81 96 ARG A CA 1
ATOM 728 C C . ARG A 1 96 ? 3.967 -11.470 0.679 1.00 90.81 96 ARG A C 1
ATOM 730 O O . ARG A 1 96 ? 3.022 -11.374 -0.099 1.00 90.81 96 ARG A O 1
ATOM 737 N N . LYS A 1 97 ? 3.968 -10.894 1.881 1.00 88.75 97 LYS A N 1
ATOM 738 C CA . LYS A 1 97 ? 2.916 -9.961 2.293 1.00 88.75 97 LYS A CA 1
ATOM 739 C C . LYS A 1 97 ? 2.931 -8.698 1.440 1.00 88.75 97 LYS A C 1
ATOM 741 O O . LYS A 1 97 ? 3.986 -8.259 0.959 1.00 88.75 97 LYS A O 1
ATOM 746 N N . ILE A 1 98 ? 1.756 -8.092 1.314 1.00 89.00 98 ILE A N 1
ATOM 747 C CA . ILE A 1 98 ? 1.604 -6.788 0.682 1.00 89.00 98 ILE A CA 1
ATOM 748 C C . ILE A 1 98 ? 2.467 -5.729 1.385 1.00 89.00 98 ILE A C 1
ATOM 750 O O . ILE A 1 98 ? 2.752 -5.801 2.584 1.00 89.00 98 ILE A O 1
ATOM 754 N N . ARG A 1 99 ? 2.921 -4.730 0.628 1.00 87.25 99 ARG A N 1
ATOM 755 C CA . ARG A 1 99 ? 3.772 -3.657 1.155 1.00 87.25 99 ARG A CA 1
ATOM 756 C C . ARG A 1 99 ? 2.925 -2.439 1.478 1.00 87.25 99 ARG A C 1
ATOM 758 O O . ARG A 1 99 ? 2.091 -2.047 0.674 1.00 87.25 99 ARG A O 1
ATOM 765 N N . VAL A 1 100 ? 3.207 -1.822 2.625 1.00 91.25 100 VAL A N 1
ATOM 766 C CA . VAL A 1 100 ? 2.667 -0.504 2.972 1.00 91.25 100 VAL A CA 1
ATOM 767 C C . VAL A 1 100 ? 3.711 0.558 2.653 1.00 91.25 100 VAL A C 1
ATOM 769 O O . VAL A 1 100 ? 4.752 0.637 3.318 1.00 91.25 100 VAL A O 1
ATOM 772 N N . VAL A 1 101 ? 3.446 1.383 1.649 1.00 93.56 101 VAL A N 1
ATOM 773 C CA . VAL A 1 101 ? 4.316 2.459 1.185 1.00 93.56 101 VAL A CA 1
ATOM 774 C C . VAL A 1 101 ? 3.806 3.783 1.734 1.00 93.56 101 VAL A C 1
ATOM 776 O O . VAL A 1 101 ? 2.677 4.202 1.531 1.00 93.56 101 VAL A O 1
ATOM 779 N N . THR A 1 102 ? 4.659 4.485 2.475 1.00 92.38 102 THR A N 1
ATOM 780 C CA . THR A 1 102 ? 4.317 5.814 2.989 1.00 92.38 102 THR A CA 1
ATOM 781 C C . THR A 1 102 ? 4.797 6.883 2.015 1.00 92.38 102 THR A C 1
ATOM 783 O O . THR A 1 102 ? 6.002 7.010 1.800 1.00 92.38 102 THR A O 1
ATOM 786 N N . LEU A 1 103 ? 3.870 7.677 1.477 1.00 94.50 103 LEU A N 1
ATOM 787 C CA . LEU A 1 103 ? 4.183 8.868 0.692 1.00 94.50 103 LEU A CA 1
ATOM 788 C C . LEU A 1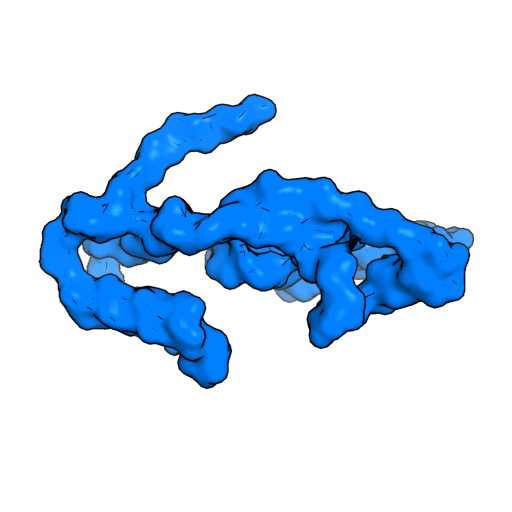 103 ? 4.588 10.022 1.633 1.00 94.50 103 LEU A C 1
ATOM 790 O O . LEU A 1 103 ? 3.767 10.460 2.445 1.00 94.50 103 LEU A O 1
ATOM 794 N N . PRO A 1 104 ? 5.841 10.512 1.591 1.00 92.81 104 PRO A N 1
ATOM 795 C CA . PRO A 1 104 ? 6.241 11.652 2.402 1.00 92.81 104 PRO A CA 1
ATOM 796 C C . PRO A 1 104 ? 5.684 12.954 1.820 1.00 92.81 104 PRO A C 1
ATOM 798 O O . PRO A 1 104 ? 5.576 13.104 0.608 1.00 92.81 104 PRO A O 1
ATOM 801 N N . LEU A 1 105 ? 5.409 13.928 2.690 1.00 91.50 105 LEU A N 1
ATOM 802 C CA . LEU A 1 105 ? 4.890 15.238 2.280 1.00 91.50 105 LEU A CA 1
ATOM 803 C C . LEU A 1 105 ? 5.846 15.991 1.338 1.00 91.50 105 LEU A C 1
ATOM 805 O O . LEU A 1 105 ? 5.404 16.756 0.494 1.00 91.50 105 LEU A O 1
ATOM 809 N N . SER A 1 106 ? 7.153 15.762 1.478 1.00 93.12 106 SER A N 1
ATOM 810 C CA . SER A 1 106 ? 8.209 16.356 0.653 1.00 93.12 106 SER A CA 1
ATOM 811 C C . SER A 1 106 ? 8.627 15.476 -0.535 1.00 93.12 106 SER A C 1
ATOM 813 O O . SER A 1 106 ? 9.760 15.577 -1.006 1.00 93.12 106 SER A O 1
ATOM 815 N N . ALA A 1 107 ? 7.769 14.553 -0.988 1.00 93.69 107 ALA A N 1
ATOM 816 C CA . ALA A 1 107 ? 8.045 13.774 -2.193 1.00 93.69 107 ALA A CA 1
ATOM 817 C C . ALA A 1 107 ? 7.996 14.672 -3.438 1.00 93.69 107 ALA A C 1
ATOM 819 O O . ALA A 1 107 ? 7.004 15.360 -3.663 1.00 93.69 107 ALA A O 1
ATOM 820 N N . THR A 1 108 ? 9.050 14.635 -4.253 1.00 95.38 108 THR A N 1
ATOM 821 C CA . THR A 1 108 ? 9.030 15.188 -5.613 1.00 95.38 108 THR A CA 1
ATOM 822 C C . THR A 1 108 ? 8.230 14.278 -6.537 1.00 95.38 108 THR A C 1
ATOM 824 O O . THR A 1 108 ? 8.108 13.083 -6.261 1.00 95.38 108 THR A O 1
ATOM 827 N N . GLU A 1 109 ? 7.725 14.822 -7.643 1.00 93.75 109 GLU A N 1
ATOM 828 C CA . GLU A 1 109 ? 7.006 14.054 -8.665 1.00 93.75 109 GLU A CA 1
ATOM 829 C C . GLU A 1 109 ? 7.828 12.842 -9.121 1.00 93.75 109 GLU A C 1
ATOM 831 O O . GLU A 1 109 ? 7.377 11.713 -8.952 1.00 93.75 109 GLU A O 1
ATOM 836 N N . ASP A 1 110 ? 9.091 13.050 -9.496 1.00 93.19 110 ASP A N 1
ATOM 837 C CA . ASP A 1 110 ? 10.057 12.002 -9.852 1.00 93.19 110 ASP A CA 1
ATOM 838 C C . ASP A 1 110 ? 10.155 10.870 -8.820 1.00 93.19 110 ASP A C 1
ATOM 840 O O . ASP A 1 110 ? 10.296 9.699 -9.160 1.00 93.19 110 ASP A O 1
ATOM 844 N N . LYS A 1 111 ? 10.046 11.182 -7.524 1.00 92.12 111 LYS A N 1
ATOM 845 C CA . LYS A 1 111 ? 10.073 10.157 -6.475 1.00 92.12 111 LYS A CA 1
ATOM 846 C C . LYS A 1 111 ? 8.771 9.359 -6.424 1.00 92.12 111 LYS A C 1
ATOM 848 O O . LYS A 1 111 ? 8.781 8.205 -5.997 1.00 92.12 111 LYS A O 1
ATOM 853 N N . VAL A 1 112 ? 7.650 9.965 -6.803 1.00 94.06 112 VAL A N 1
ATOM 854 C CA . VAL A 1 112 ? 6.322 9.343 -6.814 1.00 94.06 112 VAL A CA 1
ATOM 855 C C . VAL A 1 112 ? 6.133 8.487 -8.058 1.00 94.06 112 VAL A C 1
ATOM 857 O O . VAL A 1 112 ? 5.893 7.285 -7.918 1.00 94.06 112 VAL A O 1
ATOM 860 N N . ILE A 1 113 ? 6.268 9.086 -9.242 1.00 93.44 113 ILE A N 1
ATOM 861 C CA . ILE A 1 113 ? 6.019 8.423 -10.528 1.00 93.44 113 ILE A CA 1
ATOM 862 C C . ILE A 1 113 ? 7.234 7.620 -11.010 1.00 93.44 113 ILE A C 1
ATOM 864 O O . ILE A 1 113 ? 7.071 6.526 -11.545 1.00 93.44 113 ILE A O 1
ATOM 868 N N . GLY A 1 114 ? 8.445 8.095 -10.723 1.00 92.50 114 GLY A N 1
ATOM 869 C CA . GLY A 1 114 ? 9.700 7.580 -11.266 1.00 92.50 114 GLY A CA 1
ATOM 870 C C . GLY A 1 114 ? 10.420 8.631 -12.109 1.00 92.50 114 GLY A C 1
ATOM 871 O O . GLY A 1 114 ? 9.821 9.618 -12.530 1.00 92.50 114 GLY A O 1
ATOM 872 N N . SER A 1 115 ? 11.707 8.426 -12.353 1.00 92.38 115 SER A N 1
ATOM 873 C CA . SER A 1 115 ? 12.539 9.320 -13.163 1.00 92.38 115 SER A CA 1
ATOM 874 C C . SER A 1 115 ? 13.162 8.570 -14.335 1.00 92.38 115 SER A C 1
ATOM 876 O O . SER A 1 115 ? 13.231 7.343 -14.350 1.00 92.38 115 SER A O 1
ATOM 878 N N . ILE A 1 116 ? 13.624 9.311 -15.340 1.00 91.19 116 ILE A N 1
ATOM 879 C CA . ILE A 1 116 ? 14.401 8.754 -16.448 1.00 91.19 116 ILE A CA 1
ATOM 880 C C . ILE A 1 116 ? 15.857 9.167 -16.262 1.00 91.19 116 ILE A C 1
ATOM 882 O O . ILE A 1 116 ? 16.178 10.352 -16.170 1.00 91.19 116 ILE A O 1
ATOM 886 N N . ASN A 1 117 ? 16.750 8.185 -16.241 1.00 87.25 117 ASN A N 1
ATOM 887 C CA . ASN A 1 117 ? 18.182 8.400 -16.253 1.00 87.25 117 ASN A CA 1
ATOM 888 C C . ASN A 1 117 ? 18.638 8.719 -17.686 1.00 87.25 117 ASN A C 1
ATOM 890 O O . ASN A 1 117 ? 18.729 7.841 -18.547 1.00 87.25 117 ASN A O 1
ATOM 894 N N . ILE A 1 118 ? 18.920 9.998 -17.939 1.00 88.56 118 ILE A N 1
ATOM 895 C CA . ILE A 1 118 ? 19.267 10.513 -19.272 1.00 88.56 118 ILE A CA 1
ATOM 896 C C . ILE A 1 118 ? 20.556 9.870 -19.804 1.00 88.56 118 ILE A C 1
ATOM 898 O O . ILE A 1 118 ? 20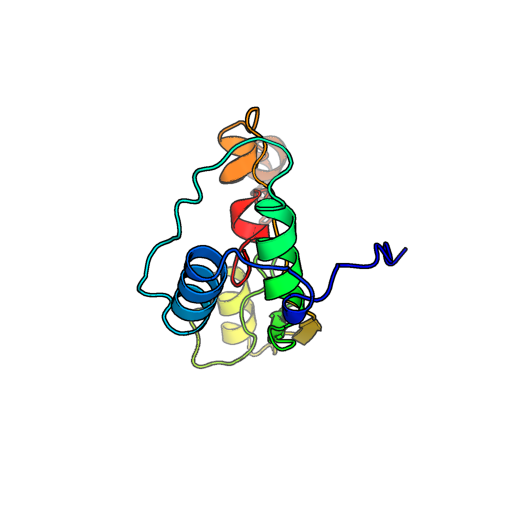.638 9.558 -20.989 1.00 88.56 118 ILE A O 1
ATOM 902 N N . GLU A 1 119 ? 21.552 9.622 -18.947 1.00 86.12 119 GLU A N 1
ATOM 903 C CA . GLU A 1 119 ? 22.824 9.023 -19.370 1.00 86.12 119 GLU A CA 1
ATOM 904 C C . GLU A 1 119 ? 22.632 7.604 -19.909 1.00 86.12 119 GLU A C 1
ATOM 906 O O . GLU A 1 119 ? 23.216 7.244 -20.932 1.00 86.12 119 GLU A O 1
ATOM 911 N N . LYS A 1 120 ? 21.787 6.811 -19.240 1.00 86.44 120 LYS A N 1
ATOM 912 C CA . LYS A 1 120 ? 21.413 5.466 -19.692 1.00 86.44 120 LYS A CA 1
ATOM 913 C C . LYS A 1 120 ? 20.555 5.508 -20.956 1.00 86.44 120 LYS A C 1
ATOM 915 O O . LYS A 1 120 ? 20.797 4.742 -21.886 1.00 86.44 120 LYS A O 1
ATOM 920 N N . ALA A 1 121 ? 19.601 6.439 -21.023 1.00 87.62 121 ALA A N 1
ATOM 921 C CA . ALA A 1 121 ? 18.728 6.605 -22.183 1.00 87.62 121 ALA A CA 1
ATOM 922 C C . ALA A 1 121 ? 19.521 6.939 -23.457 1.00 87.62 121 ALA A C 1
ATOM 924 O O . ALA A 1 121 ? 19.287 6.348 -24.508 1.00 87.62 121 ALA A O 1
ATOM 925 N N . LEU A 1 122 ? 20.509 7.835 -23.358 1.00 88.94 122 LEU A N 1
ATOM 926 C CA . LEU A 1 122 ? 21.371 8.207 -24.485 1.00 88.94 122 LEU A CA 1
ATOM 927 C C . LEU A 1 122 ? 22.264 7.053 -24.964 1.00 88.94 122 LEU A C 1
ATOM 929 O O . LEU A 1 122 ? 22.622 7.010 -26.138 1.00 88.94 122 LEU A O 1
ATOM 933 N N . LYS A 1 123 ? 22.604 6.108 -24.080 1.00 88.81 123 LYS A N 1
ATOM 934 C CA . LYS A 1 123 ? 23.341 4.881 -24.427 1.00 88.81 123 LYS A CA 1
ATOM 935 C C . LYS A 1 123 ? 22.446 3.779 -25.006 1.00 88.81 123 LYS A C 1
ATOM 937 O O . LYS A 1 123 ? 22.966 2.744 -25.412 1.00 88.81 123 LYS A O 1
ATOM 942 N N . GLY A 1 124 ? 21.128 3.991 -25.058 1.00 80.12 124 GLY A N 1
ATOM 943 C CA . GLY A 1 124 ? 20.159 2.994 -25.518 1.00 80.12 124 GLY A CA 1
ATOM 944 C C . GLY A 1 124 ? 19.972 1.832 -24.541 1.00 80.12 124 GLY A C 1
ATOM 945 O O . GLY A 1 124 ? 19.567 0.747 -24.954 1.00 80.12 124 GLY A O 1
ATOM 946 N N . GLU A 1 125 ? 20.292 2.024 -23.259 1.00 80.44 125 GLU A N 1
ATOM 947 C CA . GLU A 1 125 ? 20.101 0.982 -22.254 1.00 80.44 125 GLU A CA 1
ATOM 948 C C . GLU A 1 125 ? 18.598 0.802 -21.952 1.00 80.44 125 GLU A C 1
ATOM 950 O O . GLU A 1 125 ? 17.903 1.791 -21.703 1.00 80.44 125 GLU A O 1
ATOM 955 N N . PRO A 1 126 ? 18.081 -0.443 -21.923 1.00 71.00 126 PRO A N 1
ATOM 956 C CA . PRO A 1 126 ? 16.657 -0.708 -21.697 1.00 71.00 126 PRO A CA 1
ATOM 957 C C . PRO A 1 126 ? 16.183 -0.350 -20.275 1.00 71.00 126 PRO A C 1
ATOM 959 O O . PRO A 1 126 ? 14.992 -0.157 -20.054 1.00 71.00 126 PRO A O 1
ATOM 962 N N . ASP A 1 127 ? 17.104 -0.207 -19.316 1.00 74.44 127 ASP A N 1
ATOM 963 C CA . ASP A 1 127 ? 16.832 0.113 -17.904 1.00 74.44 127 ASP A CA 1
ATOM 964 C C . ASP A 1 127 ? 17.076 1.602 -17.581 1.00 74.44 127 ASP A C 1
ATOM 966 O O . ASP A 1 127 ? 17.685 1.976 -16.573 1.00 74.44 127 ASP A O 1
ATOM 970 N N . ALA A 1 128 ? 16.659 2.479 -18.496 1.00 83.44 128 ALA A N 1
ATOM 971 C CA . ALA A 1 128 ? 16.780 3.924 -18.323 1.00 83.44 128 ALA A CA 1
ATOM 972 C C . ALA A 1 128 ? 15.721 4.509 -17.372 1.00 83.44 128 ALA A C 1
ATOM 974 O O . ALA A 1 128 ? 15.895 5.627 -16.892 1.00 83.44 128 ALA A O 1
ATOM 975 N N . PHE A 1 129 ? 14.629 3.791 -17.099 1.00 87.38 129 PHE A N 1
ATOM 976 C CA . PHE A 1 129 ? 13.558 4.258 -16.219 1.00 87.38 129 PHE A CA 1
ATOM 977 C C . PHE A 1 129 ? 13.737 3.741 -14.789 1.00 87.38 129 PHE A C 1
ATOM 979 O O . PHE A 1 129 ? 13.765 2.537 -14.550 1.00 87.38 129 PHE A O 1
ATOM 986 N N . GLU A 1 130 ? 13.785 4.656 -13.825 1.00 89.38 130 GLU A N 1
ATOM 987 C CA . GLU A 1 130 ? 13.877 4.349 -12.403 1.00 89.38 130 GLU A CA 1
ATOM 988 C C . GLU A 1 130 ? 12.486 4.452 -11.746 1.00 89.38 130 GLU A C 1
ATOM 990 O O . GLU A 1 130 ? 11.939 5.548 -11.596 1.00 89.38 130 GLU A O 1
ATOM 995 N N . PRO A 1 131 ? 11.881 3.327 -11.328 1.00 90.69 131 PRO A N 1
ATOM 996 C CA . PRO A 1 131 ? 10.513 3.307 -10.822 1.00 90.69 131 PRO A CA 1
ATOM 997 C C . PRO A 1 131 ? 10.365 3.994 -9.455 1.00 90.69 131 PRO A C 1
ATOM 999 O O . PRO A 1 131 ? 11.123 3.743 -8.510 1.00 90.69 131 PRO A O 1
ATOM 1002 N N . GLY A 1 132 ? 9.321 4.820 -9.333 1.00 93.00 132 GLY A N 1
ATOM 1003 C CA . GLY A 1 132 ? 9.014 5.599 -8.132 1.00 93.00 132 GLY A CA 1
ATOM 1004 C C . GLY A 1 132 ? 8.305 4.828 -7.009 1.00 93.00 132 GLY A C 1
ATOM 1005 O O . GLY A 1 132 ? 8.279 3.596 -6.944 1.00 93.00 132 GLY A O 1
ATOM 1006 N N . LEU A 1 133 ? 7.710 5.573 -6.073 1.00 93.62 133 LEU A N 1
ATOM 1007 C CA . LEU A 1 133 ? 6.946 5.020 -4.949 1.00 93.62 133 LEU A CA 1
ATOM 1008 C C . LEU A 1 133 ? 5.678 4.286 -5.397 1.00 93.62 133 LEU A C 1
ATOM 1010 O O . LEU A 1 133 ? 5.347 3.272 -4.784 1.00 93.62 133 LEU A O 1
ATOM 1014 N N . LEU A 1 134 ? 5.010 4.739 -6.463 1.00 92.75 134 LEU A N 1
ATOM 1015 C CA . LEU A 1 134 ? 3.800 4.084 -6.974 1.00 92.75 134 LEU A CA 1
ATOM 1016 C C . LEU A 1 134 ? 4.082 2.660 -7.463 1.00 92.75 134 LEU A C 1
ATOM 1018 O O . LEU A 1 134 ? 3.318 1.746 -7.168 1.00 92.75 134 LEU A O 1
ATOM 1022 N N . ALA A 1 135 ? 5.231 2.436 -8.103 1.00 92.12 135 ALA A N 1
ATOM 1023 C CA . ALA A 1 135 ? 5.648 1.097 -8.512 1.00 92.12 135 ALA A CA 1
ATOM 1024 C C . ALA A 1 135 ? 5.810 0.147 -7.315 1.00 92.12 135 ALA A C 1
ATOM 1026 O O . ALA A 1 135 ? 5.478 -1.031 -7.400 1.00 92.12 135 ALA A O 1
ATOM 1027 N N . LYS A 1 136 ? 6.280 0.665 -6.173 1.00 89.69 136 LYS A N 1
ATOM 1028 C CA . LYS A 1 136 ? 6.440 -0.109 -4.931 1.00 89.69 136 LYS A CA 1
ATOM 1029 C C . LYS A 1 136 ? 5.117 -0.350 -4.203 1.00 89.69 136 LYS A C 1
ATOM 1031 O O . LYS A 1 136 ? 5.053 -1.289 -3.411 1.00 89.69 136 LYS A O 1
ATOM 1036 N N . ALA A 1 137 ? 4.128 0.516 -4.425 1.00 91.62 137 ALA A N 1
ATOM 1037 C CA . ALA A 1 137 ? 2.794 0.451 -3.834 1.00 91.62 137 ALA A CA 1
ATOM 1038 C C . ALA A 1 137 ? 1.825 -0.421 -4.648 1.00 91.62 137 ALA A C 1
ATOM 1040 O O . ALA A 1 137 ? 0.724 -0.703 -4.186 1.00 91.62 137 ALA A O 1
ATOM 1041 N N . ASN A 1 138 ? 2.222 -0.864 -5.845 1.00 90.75 138 ASN A N 1
ATOM 1042 C CA . ASN A 1 138 ? 1.413 -1.746 -6.675 1.00 90.75 138 ASN A CA 1
ATOM 1043 C C . ASN A 1 138 ? 0.999 -3.017 -5.909 1.00 90.75 138 ASN A C 1
ATOM 1045 O O . ASN A 1 138 ? 1.838 -3.670 -5.281 1.00 90.75 138 ASN A O 1
ATOM 1049 N N . ARG A 1 139 ? -0.300 -3.348 -5.964 1.00 86.88 139 ARG A N 1
ATOM 1050 C CA . ARG A 1 139 ? -0.935 -4.439 -5.192 1.00 86.88 139 ARG A CA 1
ATOM 1051 C C . ARG A 1 139 ? -0.645 -4.364 -3.681 1.00 86.88 139 ARG A C 1
ATOM 1053 O O . ARG A 1 139 ? -0.578 -5.380 -2.993 1.00 86.88 139 ARG A O 1
ATOM 1060 N N . GLY A 1 140 ? -0.423 -3.154 -3.178 1.00 87.69 140 GLY A N 1
ATOM 1061 C CA . GLY A 1 140 ? -0.171 -2.838 -1.780 1.00 87.69 140 GLY A CA 1
ATOM 1062 C C . GLY A 1 140 ? -1.027 -1.666 -1.313 1.00 87.69 140 GLY A C 1
ATOM 1063 O O . GLY A 1 140 ? -2.079 -1.392 -1.888 1.00 87.69 140 GLY A O 1
ATOM 1064 N N . ILE A 1 141 ? -0.575 -1.004 -0.244 1.00 85.19 141 ILE A N 1
ATOM 1065 C CA . ILE A 1 141 ? -1.250 0.147 0.382 1.00 85.19 141 ILE A CA 1
ATOM 1066 C C . ILE A 1 141 ? -0.297 1.334 0.459 1.00 85.19 141 ILE A C 1
ATOM 1068 O O . ILE A 1 141 ? 0.884 1.101 0.805 1.00 85.19 141 ILE A O 1
#

Foldseek 3Di:
DPPPPPQDALVPQPDPVVLLVQLVVCVVDVVSVDDDDDDDPPSCNVSNQVNVLVVDFWAKFFPQDLLRDHQDPVDDDDPSSVVCVVVVHGTDIDTDGADDQDDDPPDDPCQAAWDFQVVCVVVVHPPRTGGHSVSSCRVHD

Radius of gyration: 17.98 Å; chains: 1; bounding box: 39×35×46 Å

Secondary structure (DSSP, 8-state):
------PPPGGGS-S-HHHHHHHHHHHH-TTS--------TTS-HHHHHHHHHHHSPPEEEESSSTT----STTS---HHHHHHHHTT--PPEEEEPPP-----TT--HHHHHEEE-HHHHHTT-TT-EEE-HHHHHTT--

Sequence (141 aa):
MKNNKKILPFTSIIGQELLKEALILNAVNQDLMGVIIKGQRGTAKSVAVRAMAELLPEEDFSIDCPYGCNPEKDQPHCNICQEILDGGGKLRAEKRKIRVVTLPLSATEDKVIGSINIEKALKGEPDAFEPGLLAKANRGI